Protein AF-A0A7C7D0K0-F1 (afdb_monomer)

pLDDT: mean 89.48, std 11.06, range [40.22, 98.12]

Secondary structure (DSSP, 8-state):
--HHHHHHHHHHHHHHHHHHHHH-HHHHHHTTT----HHHHHHHHHHHHHHHHHHHHHHHHHHHSGGGGGGHHHHHHHHHHHHHHHHHHHHHTTSS-SSGGGGT----

Foldseek 3Di:
DDPLVVLLVVLVVLVVLLVCCVVPVQVSQVVVVDGDDPVCNVVSVVVSLVSNLVSLCSNCVVQCPDPNVVVCVVSVVVSVCSVVVVVVVCCVVVVDPPDCVVVVPPPD

Mean predicted aligned error: 5.59 Å

Structure (mmCIF, N/CA/C/O backbone):
data_AF-A0A7C7D0K0-F1
#
_entry.id   AF-A0A7C7D0K0-F1
#
loop_
_atom_site.group_PDB
_atom_site.id
_atom_site.type_symbol
_atom_site.label_atom_id
_atom_site.label_alt_id
_atom_site.label_comp_id
_atom_site.label_asym_id
_atom_site.label_entity_id
_atom_site.label_seq_id
_atom_site.pdbx_PDB_ins_code
_atom_site.Cartn_x
_atom_site.Cartn_y
_atom_site.Cartn_z
_atom_site.occupancy
_atom_site.B_iso_or_equiv
_atom_site.auth_seq_id
_atom_site.auth_comp_id
_atom_site.auth_asym_id
_atom_site.auth_atom_id
_atom_site.pdbx_PDB_model_num
ATOM 1 N N . MET A 1 1 ? -23.015 14.545 9.232 1.00 69.19 1 MET A N 1
ATOM 2 C CA . MET A 1 1 ? -21.986 13.802 8.468 1.00 69.19 1 MET A CA 1
ATOM 3 C C . MET A 1 1 ? -21.265 12.863 9.430 1.00 69.19 1 MET A C 1
ATOM 5 O O . MET A 1 1 ? -20.951 13.301 10.528 1.00 69.19 1 MET A O 1
ATOM 9 N N . ASN A 1 2 ? -21.089 11.582 9.093 1.00 91.19 2 ASN A N 1
ATOM 10 C CA . ASN A 1 2 ? -20.523 10.575 10.006 1.00 91.19 2 ASN A CA 1
ATOM 11 C C . ASN A 1 2 ? -18.989 10.528 9.866 1.00 91.19 2 ASN A C 1
ATOM 13 O O . ASN A 1 2 ? -18.498 10.384 8.750 1.00 91.19 2 ASN A O 1
ATOM 17 N N . LEU A 1 3 ? -18.236 10.611 10.970 1.00 90.38 3 LEU A N 1
ATOM 18 C CA . LEU A 1 3 ? -16.767 10.566 10.950 1.00 90.38 3 LEU A CA 1
ATOM 19 C C . LEU A 1 3 ? -16.236 9.296 10.263 1.00 90.38 3 LEU A C 1
ATOM 21 O O . LEU A 1 3 ? -15.334 9.374 9.437 1.00 90.38 3 LEU A O 1
ATOM 25 N N . LYS A 1 4 ? -16.869 8.142 10.497 1.00 93.12 4 LYS A N 1
ATOM 26 C CA . LYS A 1 4 ? -16.535 6.870 9.836 1.00 93.12 4 LYS A CA 1
ATOM 27 C C . LYS A 1 4 ? -16.631 6.957 8.313 1.00 93.12 4 LYS A C 1
ATOM 29 O O . LYS A 1 4 ? -15.827 6.360 7.604 1.00 93.12 4 LYS A O 1
ATOM 34 N N . LEU A 1 5 ? -17.609 7.709 7.807 1.00 95.06 5 LEU A N 1
ATOM 35 C CA . LEU A 1 5 ? -17.773 7.931 6.374 1.00 95.06 5 LEU A CA 1
ATOM 36 C C . LEU A 1 5 ? -16.627 8.783 5.810 1.00 95.06 5 LEU A C 1
ATOM 38 O O . LEU A 1 5 ? -16.145 8.477 4.727 1.00 95.06 5 LEU A O 1
ATOM 42 N N . VAL A 1 6 ? -16.144 9.786 6.552 1.00 94.88 6 VAL A N 1
ATOM 43 C CA . VAL A 1 6 ? -15.002 10.624 6.138 1.00 94.88 6 VAL A CA 1
ATOM 44 C C . VAL A 1 6 ? -13.740 9.779 5.946 1.00 94.88 6 VAL A C 1
ATOM 46 O O . VAL A 1 6 ? -13.115 9.862 4.892 1.00 94.88 6 VAL A O 1
ATOM 49 N N . PHE A 1 7 ? -13.413 8.908 6.908 1.00 95.88 7 PHE A N 1
ATOM 50 C CA . PHE A 1 7 ? -12.274 7.985 6.796 1.00 95.88 7 PHE A CA 1
ATOM 51 C C . PHE A 1 7 ? -12.397 7.056 5.583 1.00 95.88 7 PHE A C 1
ATOM 53 O O . PHE A 1 7 ? -11.440 6.891 4.830 1.00 95.88 7 PHE A O 1
ATOM 60 N N . ARG A 1 8 ? -13.588 6.490 5.347 1.00 95.62 8 ARG A N 1
ATOM 61 C CA . ARG A 1 8 ? -13.835 5.596 4.204 1.00 95.62 8 ARG A CA 1
ATOM 62 C C . ARG A 1 8 ? -13.738 6.312 2.860 1.00 95.62 8 ARG A C 1
ATOM 64 O O . ARG A 1 8 ? -13.201 5.738 1.921 1.00 95.62 8 ARG A O 1
ATOM 71 N N . ILE A 1 9 ? -14.217 7.553 2.765 1.00 97.00 9 ILE A N 1
ATOM 72 C CA . ILE A 1 9 ? -14.071 8.370 1.553 1.00 97.00 9 ILE A CA 1
ATOM 73 C C . ILE A 1 9 ? -12.592 8.674 1.299 1.00 97.00 9 ILE A C 1
ATOM 75 O O . ILE A 1 9 ? -12.122 8.485 0.180 1.00 97.00 9 ILE A O 1
ATOM 79 N N . PHE A 1 10 ? -11.848 9.085 2.329 1.00 96.25 10 PHE A N 1
ATOM 80 C CA . PHE A 1 10 ? -10.417 9.364 2.201 1.00 96.25 10 PHE A CA 1
ATOM 81 C C . PHE A 1 10 ? -9.639 8.125 1.745 1.00 96.25 10 PHE A C 1
ATOM 83 O O . PHE A 1 10 ? -8.888 8.182 0.772 1.00 96.25 10 PHE A O 1
ATOM 90 N N . ALA A 1 11 ? -9.864 6.985 2.403 1.00 97.75 11 ALA A N 1
ATOM 91 C CA . ALA A 1 11 ? -9.268 5.717 2.005 1.00 97.75 11 ALA A CA 1
ATOM 92 C C . ALA A 1 11 ? -9.697 5.306 0.586 1.00 97.75 11 ALA A C 1
ATOM 94 O O . ALA A 1 11 ? -8.871 4.813 -0.173 1.00 97.75 11 ALA A O 1
ATOM 95 N N . GLY A 1 12 ? -10.949 5.564 0.195 1.00 98.00 12 GLY A N 1
ATOM 96 C CA . GLY A 1 12 ? -11.452 5.319 -1.158 1.00 98.00 12 GLY A CA 1
ATOM 97 C C . GLY A 1 12 ? -10.709 6.119 -2.228 1.00 98.00 12 GLY A C 1
ATOM 98 O O . GLY A 1 12 ? -10.281 5.543 -3.225 1.00 98.00 12 GLY A O 1
ATOM 99 N N . PHE A 1 13 ? -10.482 7.416 -2.005 1.00 97.56 13 PHE A N 1
ATOM 100 C CA . PHE A 1 13 ? -9.647 8.222 -2.903 1.00 97.56 13 PHE A CA 1
ATOM 101 C C . PHE A 1 13 ? -8.205 7.717 -2.936 1.00 97.56 13 PHE A C 1
ATOM 103 O O . PHE A 1 13 ? -7.634 7.566 -4.012 1.00 97.56 13 PHE A O 1
ATOM 110 N N . GLY A 1 14 ? -7.624 7.403 -1.776 1.00 96.94 14 GLY A N 1
ATOM 111 C CA . GLY A 1 14 ? -6.273 6.851 -1.717 1.00 96.94 14 GLY A CA 1
ATOM 112 C C . GLY A 1 14 ? -6.139 5.531 -2.485 1.00 96.94 14 GLY A C 1
ATOM 113 O O . GLY A 1 14 ? -5.163 5.355 -3.212 1.00 96.94 14 GLY A O 1
ATOM 114 N N . ALA A 1 15 ? -7.133 4.643 -2.371 1.00 97.62 15 ALA A N 1
ATOM 115 C CA . ALA A 1 15 ? -7.202 3.377 -3.096 1.00 97.62 15 ALA A CA 1
ATOM 116 C C . ALA A 1 15 ? -7.345 3.607 -4.601 1.00 97.62 15 ALA A C 1
ATOM 118 O O . ALA A 1 15 ? -6.676 2.945 -5.387 1.00 97.62 15 ALA A O 1
ATOM 119 N N . PHE A 1 16 ? -8.184 4.567 -4.997 1.00 96.62 16 PHE A N 1
ATOM 120 C CA . PHE A 1 16 ? -8.348 4.960 -6.391 1.00 96.62 16 PHE A CA 1
ATOM 121 C C . PHE A 1 16 ? -7.022 5.430 -6.996 1.00 96.62 16 PHE A C 1
ATOM 123 O O . PHE A 1 16 ? -6.620 4.917 -8.036 1.00 96.62 16 PHE A O 1
ATOM 130 N N . PHE A 1 17 ? -6.300 6.333 -6.328 1.00 93.81 17 PHE A N 1
ATOM 131 C CA . PHE A 1 17 ? -5.005 6.803 -6.826 1.00 93.81 17 PHE A CA 1
ATOM 132 C C . PHE A 1 17 ? -3.960 5.687 -6.880 1.00 93.81 17 PHE A C 1
ATOM 134 O O . PHE A 1 17 ? -3.269 5.565 -7.886 1.00 93.81 17 PHE A O 1
ATOM 141 N N . ALA A 1 18 ? -3.888 4.831 -5.857 1.00 95.62 18 ALA A N 1
ATOM 142 C CA . ALA A 1 18 ? -2.989 3.678 -5.873 1.00 95.62 18 ALA A CA 1
ATOM 143 C C . ALA A 1 18 ? -3.330 2.679 -6.992 1.00 95.62 18 ALA A C 1
ATOM 145 O O . ALA A 1 18 ? -2.445 2.078 -7.589 1.00 95.62 18 ALA A O 1
ATOM 146 N N . LEU A 1 19 ? -4.613 2.496 -7.306 1.00 95.94 19 LEU A N 1
ATOM 147 C CA . LEU A 1 19 ? -5.031 1.654 -8.422 1.00 95.94 19 LEU A CA 1
ATOM 148 C C . LEU A 1 19 ? -4.635 2.285 -9.763 1.00 95.94 19 LEU A C 1
ATOM 150 O O . LEU A 1 19 ? -4.141 1.591 -10.651 1.00 95.94 19 LEU A O 1
ATOM 154 N N . MET A 1 20 ? -4.805 3.600 -9.901 1.00 94.44 20 MET A N 1
ATOM 155 C CA . MET A 1 20 ? -4.423 4.323 -11.113 1.00 94.44 20 MET A CA 1
ATOM 156 C C . MET A 1 20 ? -2.911 4.310 -11.349 1.00 94.44 20 MET A C 1
ATOM 158 O O . MET A 1 20 ? -2.502 4.188 -12.501 1.00 94.44 20 MET A O 1
ATOM 162 N N . THR A 1 21 ? -2.074 4.350 -10.305 1.00 93.06 21 THR A N 1
ATOM 163 C CA . THR A 1 21 ? -0.616 4.202 -10.475 1.00 93.06 21 THR A CA 1
ATOM 164 C C . THR A 1 21 ? -0.208 2.800 -10.922 1.00 93.06 21 THR A C 1
ATOM 166 O O . THR A 1 21 ? 0.845 2.655 -11.530 1.00 93.06 21 THR A O 1
ATOM 169 N N . VAL A 1 22 ? -1.028 1.770 -10.686 1.00 93.31 22 VAL A N 1
ATOM 170 C CA . VAL A 1 22 ? -0.786 0.415 -11.215 1.00 93.31 22 VAL A CA 1
ATOM 171 C C . VAL A 1 22 ? -1.284 0.274 -12.653 1.00 93.31 22 VAL A C 1
ATOM 173 O O . VAL A 1 22 ? -0.591 -0.303 -13.487 1.00 93.31 22 VAL A O 1
ATOM 176 N N . ILE A 1 23 ? -2.483 0.780 -12.951 1.00 94.56 23 ILE A N 1
ATOM 177 C CA . ILE A 1 23 ? -3.129 0.608 -14.264 1.00 94.56 23 ILE A CA 1
ATOM 178 C C . ILE A 1 23 ? -2.524 1.537 -15.321 1.00 94.56 23 ILE A C 1
ATOM 180 O O . ILE A 1 23 ? -2.366 1.140 -16.473 1.00 94.56 23 ILE A O 1
ATOM 184 N N . ALA A 1 24 ? -2.216 2.776 -14.942 1.00 93.88 24 ALA A N 1
ATOM 185 C CA . ALA A 1 24 ? -1.762 3.828 -15.844 1.00 93.88 24 ALA A CA 1
ATOM 186 C C . ALA A 1 24 ? -0.612 4.646 -15.217 1.00 93.88 24 ALA A C 1
ATOM 188 O O . ALA A 1 24 ? -0.753 5.859 -15.036 1.00 93.88 24 ALA A O 1
ATOM 189 N N . PRO A 1 25 ? 0.526 4.009 -14.874 1.00 92.19 25 PRO A N 1
ATOM 190 C CA . PRO A 1 25 ? 1.645 4.670 -14.203 1.00 92.19 25 PRO A CA 1
ATOM 191 C C . PRO A 1 25 ? 2.181 5.870 -14.991 1.00 92.19 25 PRO A C 1
ATOM 193 O O . PRO A 1 25 ? 2.371 6.929 -14.399 1.00 92.19 25 PRO A O 1
ATOM 196 N N . ASP A 1 26 ? 2.354 5.732 -16.310 1.00 91.62 26 ASP A N 1
ATOM 197 C CA . ASP A 1 26 ? 2.888 6.793 -17.175 1.00 91.62 26 ASP A CA 1
ATOM 198 C C . ASP A 1 26 ? 1.993 8.037 -17.154 1.00 91.62 26 ASP A C 1
ATOM 200 O O . ASP A 1 26 ? 2.456 9.128 -16.839 1.00 91.62 26 ASP A O 1
ATOM 204 N N . ALA A 1 27 ? 0.687 7.860 -17.376 1.00 91.81 27 ALA A N 1
ATOM 205 C CA . ALA A 1 27 ? -0.275 8.962 -17.363 1.00 91.81 27 ALA A CA 1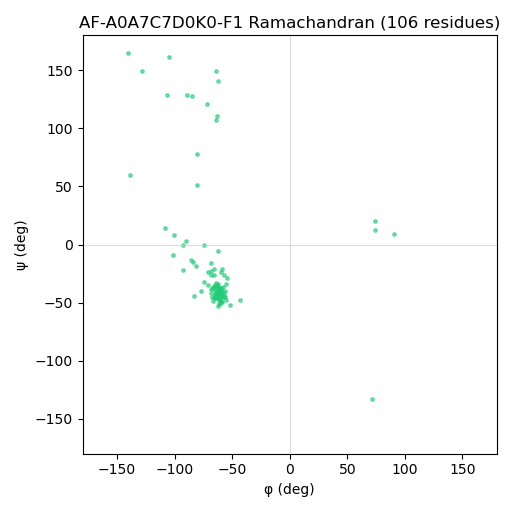
ATOM 206 C C . ALA A 1 27 ? -0.367 9.649 -15.988 1.00 91.81 27 ALA A C 1
ATOM 208 O O . ALA A 1 27 ? -0.578 10.860 -15.906 1.00 91.81 27 ALA A O 1
ATOM 209 N N . MET A 1 28 ? -0.207 8.888 -14.899 1.00 91.56 28 MET A N 1
ATOM 210 C CA . MET A 1 28 ? -0.190 9.448 -13.548 1.00 91.56 28 MET A CA 1
ATOM 211 C C . MET A 1 28 ? 1.033 10.327 -13.318 1.00 91.56 28 MET A C 1
ATOM 213 O O . MET A 1 28 ? 0.874 11.451 -12.848 1.00 91.56 28 MET A O 1
ATOM 217 N N . VAL A 1 29 ? 2.235 9.864 -13.660 1.00 90.50 29 VAL A N 1
ATOM 218 C CA . VAL A 1 29 ? 3.446 10.665 -13.425 1.00 90.50 29 VAL A CA 1
ATOM 219 C C . VAL A 1 29 ? 3.590 1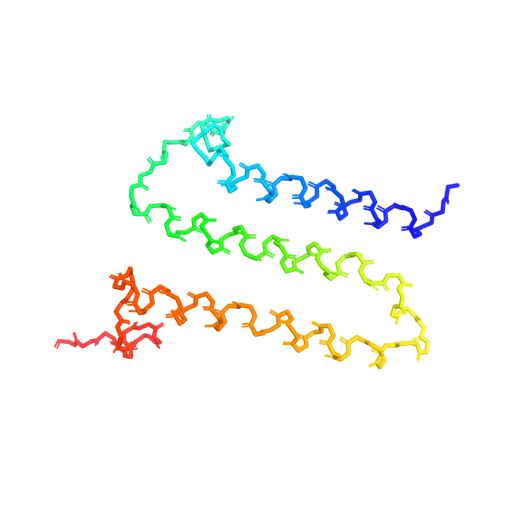1.820 -14.420 1.00 90.50 29 VAL A C 1
ATOM 221 O O . VAL A 1 29 ? 4.013 12.909 -14.028 1.00 90.50 29 VAL A O 1
ATOM 224 N N . GLU A 1 30 ? 3.129 11.646 -15.662 1.00 90.69 30 GLU A N 1
ATOM 225 C CA . GLU A 1 30 ? 3.122 12.696 -16.686 1.00 90.69 30 GLU A CA 1
ATOM 226 C C . GLU A 1 30 ? 2.209 13.863 -16.290 1.00 90.69 30 GLU A C 1
ATOM 228 O O . GLU A 1 30 ? 2.546 15.022 -16.533 1.00 90.69 30 GLU A O 1
ATOM 233 N N . SER A 1 31 ? 1.106 13.591 -15.578 1.00 87.69 31 SER A N 1
ATOM 234 C CA . SER A 1 31 ? 0.231 14.641 -15.033 1.00 87.69 31 SER A CA 1
ATOM 235 C C . SER A 1 31 ? 0.948 15.601 -14.069 1.00 87.69 31 SER A C 1
ATOM 237 O O . SER A 1 31 ? 0.510 16.738 -13.887 1.00 87.69 31 SER A O 1
ATOM 239 N N . TYR A 1 32 ? 2.076 15.168 -13.497 1.00 87.12 32 TYR A N 1
ATOM 240 C CA . TYR A 1 32 ? 2.949 15.960 -12.631 1.00 87.12 32 TYR A CA 1
ATOM 241 C C . TYR A 1 32 ? 4.194 16.498 -13.359 1.00 87.12 32 TYR A C 1
ATOM 243 O O . TYR A 1 32 ? 5.087 17.048 -12.715 1.00 87.12 32 TYR A O 1
ATOM 251 N N . GLY A 1 33 ? 4.274 16.348 -14.685 1.00 88.81 33 GLY A N 1
ATOM 252 C CA . GLY A 1 33 ? 5.42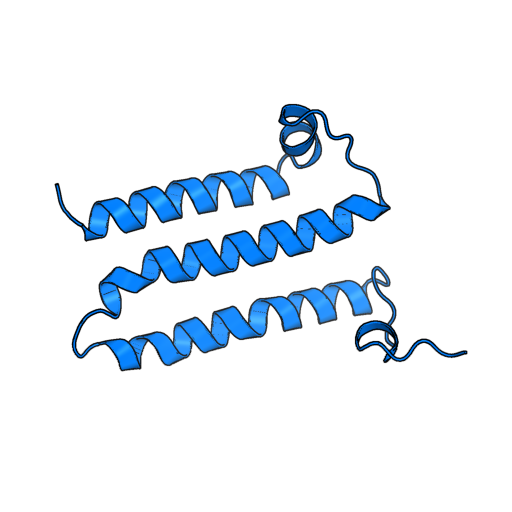6 16.756 -15.493 1.00 88.81 33 GLY A CA 1
ATOM 253 C C . GLY A 1 33 ? 6.644 15.840 -15.341 1.00 88.81 33 GLY A C 1
ATOM 254 O O . GLY A 1 33 ? 7.763 16.268 -15.620 1.00 88.81 33 GLY A O 1
ATOM 255 N N . VAL A 1 34 ? 6.445 14.602 -14.873 1.00 88.31 34 VAL A N 1
ATOM 256 C CA . VAL A 1 34 ? 7.511 13.614 -14.669 1.00 88.31 34 VAL A CA 1
ATOM 257 C C . VAL A 1 34 ? 7.424 12.538 -15.745 1.00 88.31 34 VAL A C 1
ATOM 259 O O . VAL A 1 34 ? 6.380 11.923 -15.934 1.00 88.31 34 VAL A O 1
ATOM 262 N N . THR A 1 35 ? 8.538 12.263 -16.420 1.00 89.94 35 THR A N 1
ATOM 263 C CA . THR A 1 35 ? 8.648 11.115 -17.327 1.00 89.94 35 THR A CA 1
ATOM 264 C C . THR A 1 35 ? 9.016 9.869 -16.534 1.00 89.94 35 THR A C 1
ATOM 266 O O . THR A 1 35 ? 10.013 9.873 -15.808 1.00 89.94 35 THR A O 1
ATOM 269 N N . LEU A 1 36 ? 8.249 8.789 -16.694 1.00 89.75 36 LEU A N 1
ATOM 270 C CA . LEU A 1 36 ? 8.590 7.511 -16.081 1.00 89.75 36 LEU A CA 1
ATOM 271 C C . LEU A 1 36 ? 9.791 6.883 -16.796 1.00 89.75 36 LEU A C 1
ATOM 273 O O . LEU A 1 36 ? 9.752 6.595 -17.990 1.00 89.75 36 LEU A O 1
ATOM 277 N N . THR A 1 37 ? 10.859 6.648 -16.049 1.00 89.69 37 THR A N 1
ATOM 278 C CA . THR A 1 37 ? 12.058 5.934 -16.505 1.00 89.69 37 THR A CA 1
ATOM 279 C C . THR A 1 37 ? 12.080 4.525 -15.928 1.00 89.69 37 THR A C 1
ATOM 281 O O . THR A 1 37 ? 11.417 4.251 -14.928 1.00 89.69 37 THR A O 1
ATOM 284 N N . ASP A 1 38 ? 12.868 3.624 -16.513 1.00 83.12 38 ASP A N 1
ATOM 285 C CA . ASP A 1 38 ? 12.991 2.259 -15.987 1.00 83.12 38 ASP A CA 1
ATOM 286 C C . ASP A 1 38 ? 13.515 2.235 -14.541 1.00 83.12 38 ASP A C 1
ATOM 288 O O . ASP A 1 38 ? 12.978 1.502 -13.710 1.00 83.12 38 ASP A O 1
ATOM 292 N N . ASP A 1 39 ? 14.443 3.132 -14.201 1.00 78.06 39 ASP A N 1
ATOM 293 C CA . ASP A 1 39 ? 14.966 3.272 -12.837 1.00 78.06 39 ASP A CA 1
ATOM 294 C C . ASP A 1 39 ? 13.904 3.783 -11.848 1.00 78.06 39 ASP A C 1
ATOM 296 O O . ASP A 1 39 ? 13.846 3.347 -10.697 1.00 78.06 39 ASP A O 1
ATOM 300 N N . SER A 1 40 ? 13.020 4.692 -12.280 1.00 86.56 40 SER A N 1
ATOM 301 C CA . SER A 1 40 ? 11.976 5.271 -11.417 1.00 86.56 40 SER A CA 1
ATOM 302 C C . SER A 1 40 ? 10.737 4.386 -11.265 1.00 86.56 40 SER A C 1
ATOM 304 O O . SER A 1 40 ? 10.007 4.536 -10.281 1.00 86.56 40 SER A O 1
ATOM 306 N N . LYS A 1 41 ? 10.523 3.404 -12.156 1.00 89.44 41 LYS A N 1
ATOM 307 C CA . LYS A 1 41 ? 9.434 2.414 -12.032 1.00 89.44 41 LYS A CA 1
ATOM 308 C C . LYS A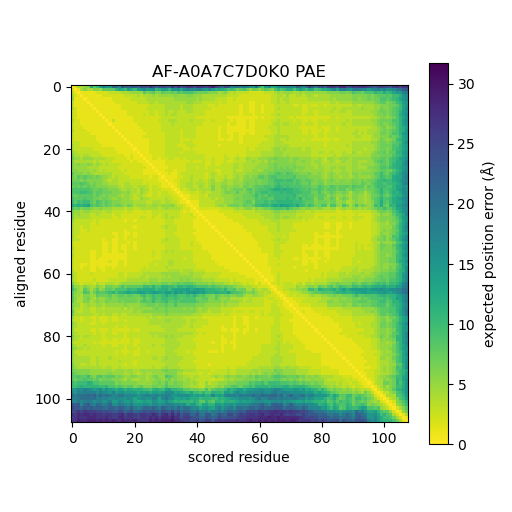 1 41 ? 9.507 1.642 -10.722 1.00 89.44 41 LYS A C 1
ATOM 310 O O . LYS A 1 41 ? 8.475 1.435 -10.084 1.00 89.44 41 LYS A O 1
ATOM 315 N N . LEU A 1 42 ? 10.707 1.247 -10.297 1.00 90.00 42 LEU A N 1
ATOM 316 C CA . LEU A 1 42 ? 10.892 0.532 -9.035 1.00 90.00 42 LEU A CA 1
ATOM 317 C C . LEU A 1 42 ? 10.472 1.398 -7.838 1.00 90.00 42 LEU A C 1
ATOM 319 O O . LEU A 1 42 ? 9.721 0.950 -6.971 1.00 90.00 42 LEU A O 1
ATOM 323 N N . PHE A 1 43 ? 10.882 2.667 -7.825 1.00 89.75 43 PHE A N 1
ATOM 324 C CA . PHE A 1 43 ? 10.478 3.616 -6.786 1.00 89.75 43 PHE A CA 1
ATOM 325 C C . PHE A 1 43 ? 8.968 3.867 -6.783 1.00 89.75 43 PHE A C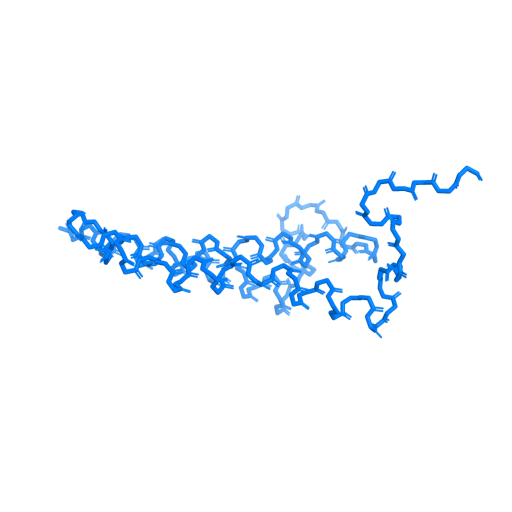 1
ATOM 327 O O . PHE A 1 43 ? 8.361 3.910 -5.713 1.00 89.75 43 PHE A O 1
ATOM 334 N N . LEU A 1 44 ? 8.343 3.970 -7.959 1.00 93.06 44 LEU A N 1
ATOM 335 C CA . LEU A 1 44 ? 6.894 4.133 -8.076 1.00 93.06 44 LEU A CA 1
ATOM 336 C C . LEU A 1 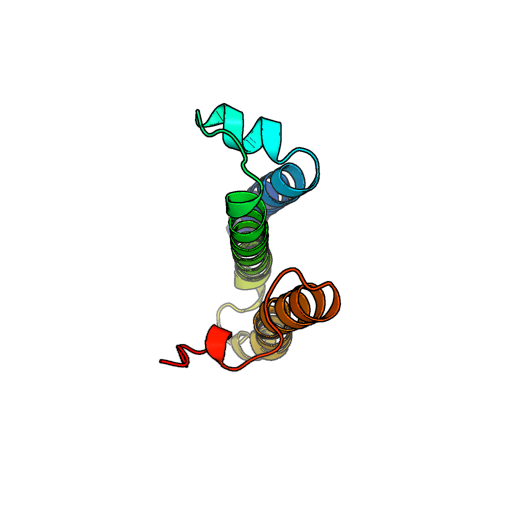44 ? 6.131 2.925 -7.508 1.00 93.06 44 LEU A C 1
ATOM 338 O O . LEU A 1 44 ? 5.090 3.103 -6.872 1.00 93.06 44 LEU A O 1
ATOM 342 N N . GLN A 1 45 ? 6.654 1.707 -7.677 1.00 93.00 45 GLN A N 1
ATOM 343 C CA . GLN A 1 45 ? 6.069 0.498 -7.084 1.00 93.00 45 GLN A CA 1
ATOM 344 C C . GLN A 1 45 ? 6.139 0.528 -5.551 1.00 93.00 45 GLN A C 1
ATOM 346 O O . GLN A 1 45 ? 5.127 0.275 -4.894 1.00 93.00 45 GLN A O 1
ATOM 351 N N . PHE A 1 46 ? 7.280 0.918 -4.972 1.00 93.50 46 PHE A N 1
ATOM 352 C CA . PHE A 1 46 ? 7.404 1.092 -3.519 1.00 93.50 46 PHE A CA 1
ATOM 353 C C . PHE A 1 46 ? 6.503 2.210 -2.980 1.00 93.50 46 PHE A C 1
ATOM 355 O O . PHE A 1 46 ? 5.842 2.029 -1.956 1.00 93.50 46 PHE A O 1
ATOM 362 N N . ALA A 1 47 ? 6.421 3.344 -3.679 1.00 94.31 47 ALA A N 1
ATOM 363 C CA . ALA A 1 47 ? 5.541 4.451 -3.306 1.00 94.31 47 ALA A CA 1
ATOM 364 C C . ALA A 1 47 ? 4.061 4.038 -3.353 1.00 94.31 47 ALA A C 1
ATOM 366 O O . ALA A 1 47 ? 3.297 4.334 -2.433 1.00 94.31 47 ALA A O 1
ATOM 367 N N . THR A 1 48 ? 3.671 3.288 -4.386 1.00 96.00 48 THR A N 1
ATOM 368 C CA . THR A 1 48 ? 2.318 2.732 -4.512 1.00 96.00 48 THR A CA 1
ATOM 369 C C . THR A 1 48 ? 2.017 1.764 -3.369 1.00 96.00 48 THR A C 1
ATOM 371 O O . THR A 1 48 ? 0.934 1.826 -2.787 1.00 96.00 48 THR A O 1
ATOM 374 N N . LEU A 1 49 ? 2.975 0.916 -2.977 1.00 97.00 49 LEU A N 1
ATOM 375 C CA . LEU A 1 49 ? 2.797 0.024 -1.832 1.00 97.00 49 LEU A CA 1
ATOM 376 C C . LEU A 1 49 ? 2.611 0.799 -0.523 1.00 97.00 49 LEU A C 1
ATOM 378 O O . LEU A 1 49 ? 1.691 0.497 0.237 1.00 97.00 49 LEU A O 1
ATOM 382 N N . ALA A 1 50 ? 3.433 1.819 -0.274 1.00 96.56 50 ALA A N 1
ATOM 383 C CA . ALA A 1 50 ? 3.304 2.664 0.912 1.00 96.56 50 ALA A CA 1
ATOM 384 C C . ALA A 1 50 ? 1.930 3.360 0.969 1.00 96.56 50 ALA A C 1
ATOM 386 O O . ALA A 1 50 ? 1.289 3.397 2.023 1.00 96.56 50 ALA A O 1
ATOM 387 N N . GLN A 1 51 ? 1.437 3.839 -0.176 1.00 96.75 51 GLN A N 1
ATOM 388 C CA . GLN A 1 51 ? 0.094 4.400 -0.295 1.00 96.75 51 GLN A CA 1
ATOM 389 C C . GLN A 1 51 ? -0.989 3.358 0.028 1.00 96.75 51 GLN A C 1
ATOM 391 O O . GLN A 1 51 ? -1.914 3.653 0.784 1.00 96.75 51 GLN A O 1
ATOM 396 N N . LEU A 1 52 ? -0.874 2.128 -0.483 1.00 97.56 52 LEU A N 1
ATOM 397 C CA . LEU A 1 52 ? -1.819 1.044 -0.181 1.00 97.56 52 LEU A CA 1
ATOM 398 C C . LEU A 1 52 ? -1.823 0.673 1.307 1.00 97.56 52 LEU A C 1
ATOM 400 O O . LEU A 1 52 ? -2.891 0.485 1.892 1.00 97.56 52 LEU A O 1
ATOM 404 N N . MET A 1 53 ? -0.652 0.624 1.944 1.00 98.00 53 MET A N 1
ATOM 405 C CA . MET A 1 53 ? -0.543 0.409 3.391 1.00 98.00 53 MET A CA 1
ATOM 406 C C . MET A 1 53 ? -1.300 1.498 4.164 1.00 98.00 53 MET A C 1
ATOM 408 O O . MET A 1 53 ? -2.077 1.191 5.071 1.00 98.00 53 MET A O 1
ATOM 412 N N . MET A 1 54 ? -1.133 2.763 3.768 1.00 97.19 54 MET A N 1
ATOM 413 C CA . MET A 1 54 ? -1.846 3.890 4.370 1.00 97.19 54 MET A CA 1
ATOM 414 C C . MET A 1 54 ? -3.362 3.791 4.159 1.00 97.19 54 MET A C 1
ATOM 416 O O . MET A 1 54 ? -4.128 3.998 5.097 1.00 97.19 54 MET A O 1
ATOM 420 N N . VAL A 1 55 ? -3.807 3.420 2.957 1.00 98.12 55 VAL A N 1
ATOM 421 C CA . VAL A 1 55 ? -5.226 3.195 2.639 1.00 98.12 55 VAL A CA 1
ATOM 422 C C . VAL A 1 55 ? -5.848 2.167 3.582 1.00 98.12 55 VAL A C 1
ATOM 424 O O . VAL A 1 55 ? -6.910 2.428 4.149 1.00 98.12 55 VAL A O 1
ATOM 427 N N . VAL A 1 56 ? -5.177 1.029 3.790 1.00 97.44 56 VAL A N 1
ATOM 428 C CA . VAL A 1 56 ? -5.650 -0.028 4.697 1.00 97.44 56 VAL A CA 1
ATOM 429 C C . VAL A 1 56 ? -5.750 0.488 6.132 1.00 97.44 56 VAL A C 1
ATOM 431 O O . VAL A 1 56 ? -6.762 0.259 6.797 1.00 97.44 56 VAL A O 1
ATOM 434 N N . ILE A 1 57 ? -4.737 1.219 6.605 1.00 96.50 57 ILE A N 1
ATOM 435 C CA . ILE A 1 57 ? -4.726 1.794 7.955 1.00 96.50 57 ILE A CA 1
ATOM 436 C C . ILE A 1 57 ? -5.876 2.793 8.123 1.00 96.50 57 ILE A C 1
ATOM 438 O O . ILE A 1 57 ? -6.680 2.652 9.041 1.00 96.50 57 ILE A O 1
ATOM 442 N N . ILE A 1 58 ? -6.003 3.770 7.223 1.00 96.50 58 ILE A N 1
ATOM 443 C CA . ILE A 1 58 ? -7.035 4.815 7.302 1.00 96.50 58 ILE A CA 1
ATOM 444 C C . ILE A 1 58 ? -8.437 4.209 7.246 1.00 96.50 58 ILE A C 1
ATOM 446 O O . ILE A 1 58 ? -9.323 4.644 7.984 1.00 96.50 58 ILE A O 1
ATOM 450 N N . TRP A 1 59 ? -8.637 3.185 6.416 1.00 96.75 59 TRP A N 1
ATOM 451 C CA . TRP A 1 59 ? -9.906 2.469 6.349 1.00 96.75 59 TRP A CA 1
ATOM 452 C C . TRP A 1 59 ? -10.292 1.844 7.695 1.00 96.75 59 TRP A C 1
ATOM 454 O O . TRP A 1 59 ? -11.466 1.857 8.072 1.00 96.75 59 TRP A O 1
ATOM 464 N N . GLN A 1 60 ? -9.307 1.310 8.419 1.00 95.56 60 GLN A N 1
ATOM 465 C CA . GLN A 1 60 ? -9.520 0.518 9.626 1.00 95.56 60 GLN A CA 1
ATOM 466 C C . GLN A 1 60 ? -9.477 1.326 10.930 1.00 95.56 60 GLN A C 1
ATOM 468 O O . GLN A 1 60 ? -10.090 0.894 11.906 1.00 95.56 60 GLN A O 1
ATOM 473 N N . ILE A 1 61 ? -8.841 2.507 10.953 1.00 94.31 61 ILE A N 1
ATOM 474 C CA . ILE A 1 61 ? -8.776 3.394 12.134 1.00 94.31 61 ILE A CA 1
ATOM 475 C C . ILE A 1 61 ? -10.127 3.526 12.859 1.00 94.31 61 ILE A C 1
ATOM 477 O O . ILE A 1 61 ? -10.143 3.344 14.078 1.00 94.31 61 ILE A O 1
ATOM 481 N N . PRO A 1 62 ? -11.269 3.775 12.180 1.00 93.44 62 PRO A N 1
ATOM 482 C CA . PRO A 1 62 ? -12.561 3.919 12.853 1.00 93.44 62 PRO A CA 1
ATOM 483 C C . PRO A 1 62 ? -13.012 2.691 13.654 1.00 93.44 62 PRO A C 1
ATOM 485 O O . PRO A 1 62 ? -13.824 2.838 14.564 1.00 93.44 62 PRO A O 1
ATOM 488 N N . GLU A 1 63 ? -12.524 1.494 13.321 1.00 92.94 63 GLU A N 1
ATOM 489 C CA . GLU A 1 63 ? -12.853 0.244 14.021 1.00 92.94 63 GLU A CA 1
ATOM 490 C C . GLU A 1 63 ? -11.944 -0.005 15.241 1.00 92.94 63 GLU A C 1
ATOM 492 O O . GLU A 1 63 ? -12.239 -0.873 16.064 1.00 92.94 63 GLU A O 1
ATOM 497 N N . TRP A 1 64 ? -10.839 0.738 15.366 1.00 93.44 64 TRP A N 1
ATOM 498 C CA . TRP A 1 64 ? -9.826 0.568 16.417 1.00 93.44 64 TRP A CA 1
ATOM 499 C C . TRP A 1 64 ? -9.939 1.584 17.553 1.00 93.44 64 TRP A C 1
ATOM 501 O O . TRP A 1 64 ? -9.249 1.450 18.561 1.00 93.44 64 TRP A O 1
ATOM 511 N N . LEU A 1 65 ? -10.783 2.606 17.402 1.00 87.25 65 LEU A N 1
ATOM 512 C CA . LEU A 1 65 ? -10.922 3.673 18.392 1.00 87.25 65 LEU A CA 1
ATOM 513 C C . LEU A 1 65 ? -11.464 3.149 19.737 1.00 87.25 65 LEU A C 1
ATOM 515 O O . LEU A 1 65 ? -12.259 2.204 19.796 1.00 87.25 65 LEU A O 1
ATOM 519 N N . GLY A 1 66 ? -11.049 3.806 20.824 1.00 83.75 66 GLY A N 1
ATOM 520 C CA . GLY A 1 66 ? -11.434 3.462 22.194 1.00 83.75 66 GLY A CA 1
ATOM 521 C C . GLY A 1 66 ? -10.788 2.161 22.670 1.00 83.75 66 GLY A C 1
ATOM 522 O O . GLY A 1 66 ? -9.598 1.932 22.473 1.00 83.75 66 GLY A O 1
ATOM 523 N N . GLU A 1 67 ? -11.582 1.283 23.274 1.00 88.25 67 GLU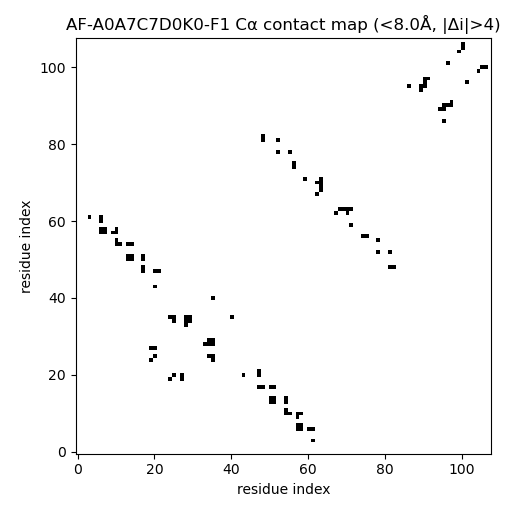 A N 1
ATOM 524 C CA . GLU A 1 67 ? -11.117 0.004 23.837 1.00 88.25 67 GLU A CA 1
ATOM 525 C C . GLU A 1 67 ? -10.812 -1.065 22.766 1.00 88.25 67 GLU A C 1
ATOM 527 O O . GLU A 1 67 ? -10.387 -2.176 23.076 1.00 88.25 67 GLU A O 1
ATOM 532 N N . ASN A 1 68 ? -11.002 -0.745 21.481 1.00 90.56 68 ASN A N 1
ATOM 533 C CA . ASN A 1 68 ? -10.866 -1.691 20.373 1.00 90.56 68 ASN A CA 1
ATOM 534 C C . ASN A 1 68 ? -9.454 -1.772 19.773 1.00 90.56 68 ASN A C 1
ATOM 536 O O . ASN A 1 68 ? -9.262 -2.522 18.815 1.00 90.56 68 ASN A O 1
ATOM 540 N N . LEU A 1 69 ? -8.466 -1.050 20.312 1.00 89.31 69 LEU A N 1
ATOM 541 C CA . LEU A 1 69 ? -7.121 -0.959 19.730 1.00 89.31 69 LEU A CA 1
ATOM 542 C C . LEU A 1 69 ? -6.459 -2.330 19.520 1.00 89.31 69 LEU A C 1
ATOM 544 O O . LEU A 1 69 ? -5.770 -2.536 18.524 1.00 89.31 69 LEU A O 1
ATOM 548 N N . ALA A 1 70 ? -6.721 -3.301 20.401 1.00 90.25 70 ALA A N 1
ATOM 549 C CA . ALA A 1 70 ? -6.202 -4.664 20.268 1.00 90.25 70 ALA A CA 1
ATOM 550 C C . ALA A 1 70 ? -6.589 -5.337 18.931 1.00 90.25 70 ALA A C 1
ATOM 552 O O . ALA A 1 70 ? -5.845 -6.173 18.420 1.00 90.25 70 ALA A O 1
ATOM 553 N N . LYS A 1 71 ? -7.707 -4.932 18.308 1.00 90.62 71 LYS A N 1
ATOM 554 C CA . LYS A 1 71 ? -8.146 -5.431 16.992 1.00 90.62 71 LYS A CA 1
ATOM 555 C C . LYS A 1 71 ? -7.238 -4.975 15.842 1.00 90.62 71 LYS A C 1
ATOM 557 O O . LYS A 1 71 ? -7.286 -5.566 14.764 1.00 90.62 71 LYS A O 1
ATOM 562 N N . ALA A 1 72 ? -6.397 -3.960 16.055 1.00 94.38 72 ALA A N 1
ATOM 563 C CA . ALA A 1 72 ? -5.445 -3.493 15.051 1.00 94.38 72 ALA A CA 1
ATOM 564 C C . ALA A 1 72 ? -4.331 -4.514 14.778 1.00 94.38 72 ALA A C 1
ATOM 566 O O . ALA A 1 72 ? -3.803 -4.538 13.669 1.00 94.38 72 ALA A O 1
ATOM 567 N N . GLY A 1 73 ? -4.003 -5.384 15.745 1.00 93.06 73 GLY A N 1
ATOM 568 C CA . GLY A 1 73 ? -2.827 -6.260 15.698 1.00 93.06 73 GLY A CA 1
ATOM 569 C C . GLY A 1 73 ? -2.706 -7.077 14.410 1.00 93.06 73 GLY A C 1
ATOM 570 O O . GLY A 1 73 ? -1.692 -6.995 13.722 1.00 93.06 73 GLY A O 1
ATOM 571 N N . THR A 1 74 ? -3.761 -7.800 14.024 1.00 93.19 74 THR A N 1
ATOM 572 C CA . THR A 1 74 ? -3.748 -8.608 12.792 1.00 93.19 74 THR A CA 1
ATOM 573 C C . THR A 1 74 ? -3.612 -7.748 11.538 1.00 93.19 74 THR A C 1
ATOM 575 O O . THR A 1 74 ? -2.869 -8.113 10.632 1.00 93.19 74 THR A O 1
ATOM 578 N N . THR A 1 75 ? -4.278 -6.588 11.483 1.00 95.88 75 THR A N 1
ATOM 579 C CA . THR A 1 75 ? -4.158 -5.693 10.318 1.00 95.88 75 THR A CA 1
ATOM 580 C C . THR A 1 75 ? -2.738 -5.141 10.220 1.00 95.88 75 THR A C 1
ATOM 582 O O . THR A 1 75 ? -2.143 -5.181 9.148 1.00 95.88 75 THR A O 1
ATOM 585 N N . MET A 1 76 ? -2.171 -4.677 11.335 1.00 95.56 76 MET A N 1
ATOM 586 C CA . MET A 1 76 ? -0.814 -4.129 11.376 1.00 95.56 76 MET A CA 1
ATOM 587 C C . MET A 1 76 ? 0.236 -5.183 11.026 1.00 95.56 76 MET A C 1
ATOM 589 O O . MET A 1 76 ? 1.177 -4.872 10.304 1.00 95.56 76 MET A O 1
ATOM 593 N N . MET A 1 77 ? 0.049 -6.432 11.461 1.00 96.19 77 MET A N 1
ATOM 594 C CA . MET A 1 77 ? 0.897 -7.554 11.053 1.00 96.19 77 MET A CA 1
ATOM 595 C C . MET A 1 77 ? 0.856 -7.759 9.534 1.00 96.19 77 MET A C 1
ATOM 597 O O . MET A 1 77 ? 1.904 -7.837 8.903 1.00 96.19 77 MET A O 1
ATOM 601 N N . VAL A 1 78 ? -0.337 -7.800 8.931 1.00 96.31 78 VAL A N 1
ATOM 602 C CA . VAL A 1 78 ? -0.480 -7.948 7.473 1.00 96.31 78 VAL A CA 1
ATOM 603 C C . VAL A 1 78 ? 0.175 -6.778 6.739 1.00 96.31 78 VAL A C 1
ATOM 605 O O . VAL A 1 78 ? 0.951 -7.000 5.815 1.00 96.31 78 VAL A O 1
ATOM 608 N N . VAL A 1 79 ? -0.084 -5.544 7.177 1.00 97.25 79 VAL A N 1
ATOM 609 C CA . VAL A 1 79 ? 0.500 -4.327 6.597 1.00 97.25 79 VAL A CA 1
ATOM 610 C C . VAL A 1 79 ? 2.030 -4.351 6.680 1.00 97.25 79 VAL A C 1
ATOM 612 O O . VAL A 1 79 ? 2.692 -4.077 5.684 1.00 97.25 79 VAL A O 1
ATOM 615 N N . ALA A 1 80 ? 2.603 -4.746 7.820 1.00 95.44 80 ALA A N 1
ATOM 616 C CA . ALA A 1 80 ? 4.051 -4.843 8.006 1.00 95.44 80 ALA A CA 1
ATOM 617 C C . ALA A 1 80 ? 4.712 -5.922 7.130 1.00 95.44 80 ALA A C 1
ATOM 619 O O . ALA A 1 80 ? 5.890 -5.805 6.798 1.00 95.44 80 ALA A O 1
ATOM 620 N N . LEU A 1 81 ? 3.968 -6.958 6.733 1.00 97.00 81 LEU A N 1
ATOM 621 C CA . LEU A 1 81 ? 4.466 -8.020 5.856 1.00 97.00 81 LEU A CA 1
ATOM 622 C C . LEU A 1 81 ? 4.381 -7.671 4.363 1.00 97.00 81 LEU A C 1
ATOM 624 O O . LEU A 1 81 ? 5.045 -8.324 3.558 1.00 97.00 81 LEU A O 1
ATOM 628 N N . MET A 1 82 ? 3.625 -6.642 3.966 1.00 96.75 82 MET A N 1
ATOM 629 C CA . MET A 1 82 ? 3.510 -6.269 2.550 1.00 96.75 82 MET A CA 1
ATOM 630 C C . MET A 1 82 ? 4.856 -5.867 1.912 1.00 96.75 82 MET A C 1
ATOM 632 O O . MET A 1 82 ? 5.156 -6.372 0.827 1.00 96.75 82 MET A O 1
ATOM 636 N N . PRO A 1 83 ? 5.712 -5.036 2.548 1.00 93.88 83 PRO A N 1
ATOM 637 C CA . PRO A 1 83 ? 7.031 -4.719 1.998 1.00 93.88 83 PRO A CA 1
ATOM 638 C C . PRO A 1 83 ? 7.932 -5.946 1.892 1.00 93.88 83 PRO A C 1
ATOM 640 O O . PRO A 1 83 ? 8.696 -6.059 0.936 1.00 93.88 83 PRO A O 1
ATOM 643 N N . VAL A 1 84 ? 7.827 -6.884 2.840 1.00 93.69 84 VAL A N 1
ATOM 644 C CA . VAL A 1 84 ? 8.589 -8.141 2.814 1.00 93.69 84 VAL A CA 1
ATOM 645 C C . VAL A 1 84 ? 8.202 -8.962 1.585 1.00 93.69 84 VAL A C 1
ATOM 647 O O . VAL A 1 84 ? 9.075 -9.396 0.838 1.00 93.69 84 VAL A O 1
ATOM 650 N N . ALA A 1 85 ? 6.901 -9.110 1.324 1.00 95.31 85 ALA A N 1
ATOM 651 C CA . ALA A 1 85 ? 6.406 -9.816 0.146 1.00 95.31 85 ALA A CA 1
ATOM 652 C C . ALA A 1 85 ? 6.869 -9.162 -1.168 1.00 95.31 85 ALA A C 1
ATOM 654 O O . ALA A 1 85 ? 7.312 -9.861 -2.079 1.00 95.31 85 ALA A O 1
ATOM 655 N N . MET A 1 86 ? 6.823 -7.827 -1.253 1.00 93.81 86 MET A N 1
ATOM 656 C CA . MET A 1 86 ? 7.306 -7.094 -2.429 1.00 93.81 86 MET A CA 1
ATOM 657 C C . MET A 1 86 ? 8.813 -7.280 -2.644 1.00 93.81 86 MET A C 1
ATOM 659 O O . MET A 1 86 ? 9.233 -7.546 -3.767 1.00 93.81 86 MET A O 1
ATOM 663 N N . ASN A 1 87 ? 9.620 -7.215 -1.581 1.00 92.19 87 ASN A N 1
ATOM 664 C CA . ASN A 1 87 ? 11.061 -7.446 -1.688 1.00 92.19 87 ASN A CA 1
ATOM 665 C C . ASN A 1 87 ? 11.367 -8.869 -2.169 1.00 92.19 87 ASN A C 1
ATOM 667 O O . ASN A 1 87 ? 12.150 -9.029 -3.097 1.00 92.19 87 ASN A O 1
ATOM 671 N N . ILE A 1 88 ? 10.696 -9.893 -1.625 1.00 92.12 88 ILE A N 1
ATOM 672 C CA . ILE A 1 88 ? 10.846 -11.279 -2.105 1.00 92.12 88 ILE A CA 1
ATOM 673 C C . ILE A 1 88 ? 10.540 -11.367 -3.607 1.00 92.12 88 ILE A C 1
ATOM 675 O O . ILE A 1 88 ? 11.296 -11.984 -4.361 1.00 92.12 88 ILE A O 1
ATOM 679 N N . TYR A 1 89 ? 9.459 -10.730 -4.063 1.00 93.19 89 TYR A N 1
ATOM 680 C CA . TYR A 1 89 ? 9.102 -10.699 -5.481 1.00 93.19 89 TYR A CA 1
ATOM 681 C C . TYR A 1 89 ? 10.193 -10.040 -6.339 1.00 93.19 89 TYR A C 1
ATOM 683 O O . TYR A 1 89 ? 10.644 -10.623 -7.326 1.00 93.19 89 TYR A O 1
ATOM 691 N N . HIS A 1 90 ? 10.666 -8.855 -5.961 1.00 92.31 90 HIS A N 1
ATOM 692 C CA . HIS A 1 90 ? 11.701 -8.144 -6.717 1.00 92.31 90 HIS A CA 1
ATOM 693 C C . HIS A 1 90 ? 13.045 -8.874 -6.718 1.00 92.31 90 HIS A C 1
ATOM 695 O O . HIS A 1 90 ? 13.722 -8.896 -7.743 1.00 92.31 90 HIS A O 1
ATOM 701 N N . THR A 1 91 ? 13.420 -9.517 -5.612 1.00 91.75 91 THR A N 1
ATOM 702 C CA . THR A 1 91 ? 14.649 -10.314 -5.531 1.00 91.75 91 THR A CA 1
ATOM 703 C C . THR A 1 91 ? 14.564 -11.556 -6.418 1.00 91.75 91 THR A C 1
ATOM 705 O O . THR A 1 91 ? 15.490 -11.853 -7.169 1.00 91.75 91 THR A O 1
ATOM 708 N N . THR A 1 92 ? 13.441 -12.278 -6.378 1.00 92.31 92 THR A N 1
ATOM 709 C CA . THR A 1 92 ? 13.253 -13.509 -7.172 1.00 92.31 92 THR A CA 1
ATOM 710 C C . THR A 1 92 ? 13.102 -13.249 -8.672 1.00 92.31 92 THR A C 1
ATOM 712 O O . THR A 1 92 ? 13.407 -14.128 -9.474 1.00 92.31 92 THR A O 1
ATOM 715 N N . THR A 1 93 ? 12.684 -12.043 -9.061 1.00 91.81 93 THR A N 1
ATOM 716 C CA . THR A 1 93 ? 12.597 -11.597 -10.465 1.00 91.81 93 THR A CA 1
ATOM 717 C C . THR A 1 93 ? 13.852 -10.871 -10.958 1.00 91.81 93 THR A C 1
ATOM 719 O O . THR A 1 93 ? 13.911 -10.484 -12.122 1.00 91.81 93 THR A O 1
ATOM 722 N N . GLY A 1 94 ? 14.865 -10.699 -10.101 1.00 87.88 94 GLY A N 1
ATOM 723 C CA . GLY A 1 94 ? 16.130 -10.048 -10.453 1.00 87.88 94 GLY A CA 1
ATOM 724 C C . GLY A 1 94 ? 16.051 -8.525 -10.593 1.00 87.88 94 GLY A C 1
ATOM 725 O O . GLY A 1 94 ? 16.993 -7.919 -11.096 1.00 87.88 94 GLY A O 1
ATOM 726 N N . VAL A 1 95 ? 14.954 -7.902 -10.148 1.00 87.94 95 VAL A N 1
ATOM 727 C CA . VAL A 1 95 ? 14.775 -6.440 -10.153 1.00 87.94 95 VAL A CA 1
ATOM 728 C C . VA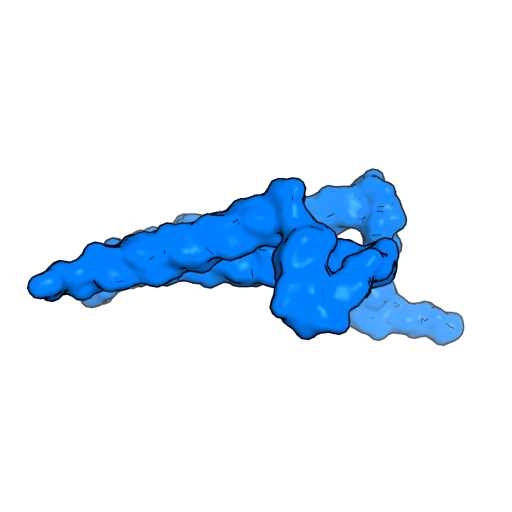L A 1 95 ? 15.669 -5.775 -9.106 1.00 87.94 95 VAL A C 1
ATOM 730 O O . VAL A 1 95 ? 16.186 -4.686 -9.343 1.00 87.94 95 VAL A O 1
ATOM 733 N N . ILE A 1 96 ? 15.879 -6.435 -7.962 1.00 85.44 96 ILE A N 1
ATOM 734 C CA . ILE A 1 96 ? 16.829 -6.001 -6.927 1.00 85.44 96 ILE A CA 1
ATOM 735 C C . ILE A 1 96 ? 17.781 -7.144 -6.540 1.00 85.44 96 ILE A C 1
ATOM 737 O O . ILE A 1 96 ? 17.381 -8.310 -6.601 1.00 85.44 96 ILE A O 1
ATOM 741 N N . PRO A 1 97 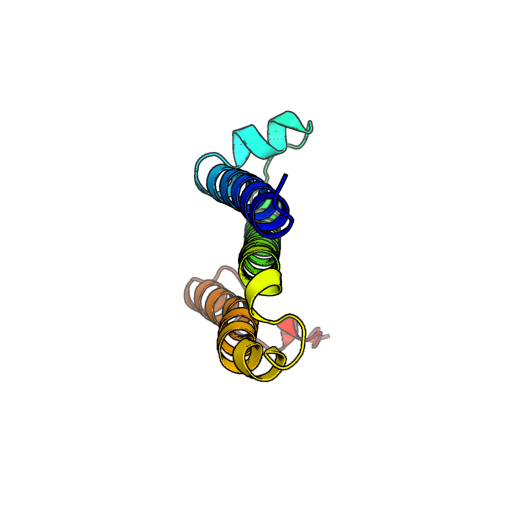? 19.036 -6.852 -6.140 1.00 82.56 97 PRO A N 1
ATOM 742 C CA . PRO A 1 97 ? 20.021 -7.882 -5.818 1.00 82.56 97 PRO A CA 1
ATOM 743 C C . PRO A 1 97 ? 19.602 -8.763 -4.638 1.00 82.56 97 PRO A C 1
ATOM 745 O O . PRO A 1 97 ? 19.130 -8.264 -3.621 1.00 82.56 97 PRO A O 1
ATOM 748 N N . ALA A 1 98 ? 19.873 -10.067 -4.733 1.00 79.88 98 ALA A N 1
ATOM 749 C CA . ALA A 1 98 ? 19.728 -11.026 -3.635 1.00 79.88 98 ALA A CA 1
ATOM 750 C C . ALA A 1 98 ? 20.927 -10.974 -2.666 1.00 79.88 98 ALA A C 1
ATOM 752 O O . ALA A 1 98 ? 21.573 -11.989 -2.409 1.00 79.88 98 ALA A O 1
ATOM 753 N N . SER A 1 99 ? 21.292 -9.783 -2.189 1.00 77.38 99 SER A N 1
ATOM 754 C CA . SER A 1 99 ? 22.464 -9.581 -1.331 1.00 77.38 99 SER A CA 1
ATOM 755 C C . SER A 1 99 ? 22.205 -8.566 -0.218 1.00 77.38 99 SER A C 1
ATOM 757 O O . SER A 1 99 ? 21.262 -7.776 -0.269 1.00 77.38 99 SER A O 1
ATOM 759 N N . ALA A 1 100 ? 23.092 -8.548 0.783 1.00 68.56 100 ALA A N 1
ATOM 760 C CA . ALA A 1 100 ? 23.068 -7.577 1.880 1.00 68.56 100 ALA A CA 1
ATOM 761 C C . ALA A 1 100 ? 23.263 -6.115 1.423 1.00 68.56 100 ALA A C 1
ATOM 763 O O . ALA A 1 100 ? 23.065 -5.194 2.217 1.00 68.56 100 ALA A O 1
ATOM 764 N N . ALA A 1 101 ? 23.548 -5.880 0.134 1.00 66.25 101 ALA A N 1
ATOM 765 C CA . ALA A 1 101 ? 23.569 -4.547 -0.465 1.00 66.25 101 ALA A CA 1
ATOM 766 C C . ALA A 1 101 ? 22.253 -3.781 -0.237 1.00 66.25 101 ALA A C 1
ATOM 768 O O . ALA A 1 101 ? 22.264 -2.561 -0.103 1.00 66.25 101 ALA A O 1
ATOM 769 N N . GLN A 1 102 ? 21.125 -4.490 -0.108 1.00 62.81 102 GLN A N 1
ATOM 770 C CA . GLN A 1 102 ? 19.827 -3.890 0.220 1.00 62.81 102 GLN A CA 1
ATOM 771 C C . GLN A 1 102 ? 19.758 -3.279 1.632 1.00 62.81 102 GLN A C 1
ATOM 773 O O . GLN A 1 102 ? 18.899 -2.442 1.896 1.00 62.81 102 GLN A O 1
ATOM 778 N N . ILE A 1 103 ? 20.645 -3.701 2.539 1.00 66.81 103 ILE A N 1
ATOM 779 C CA . ILE A 1 103 ? 20.683 -3.305 3.957 1.00 66.81 103 ILE A CA 1
ATOM 780 C C . ILE A 1 103 ? 21.875 -2.370 4.242 1.00 66.81 103 ILE A C 1
ATOM 782 O O . ILE A 1 103 ? 22.217 -2.118 5.395 1.00 66.81 103 ILE A O 1
ATOM 786 N N . GLY A 1 104 ? 22.505 -1.829 3.194 1.00 57.56 104 GLY A N 1
ATOM 787 C CA . GLY A 1 104 ? 23.610 -0.875 3.314 1.00 57.56 104 GLY A CA 1
ATOM 788 C C . GLY A 1 104 ? 25.003 -1.502 3.364 1.00 57.56 104 GLY A C 1
ATOM 789 O O . GLY A 1 104 ? 25.972 -0.777 3.580 1.00 57.56 104 GLY A O 1
ATOM 790 N N . GLU A 1 105 ? 25.145 -2.809 3.125 1.00 54.59 105 GLU A N 1
ATOM 791 C CA . GLU A 1 105 ? 26.464 -3.414 2.924 1.00 54.59 105 GLU A CA 1
ATOM 792 C C . GLU A 1 105 ? 26.920 -3.167 1.476 1.00 54.59 105 GLU A C 1
ATOM 794 O O . GLU A 1 105 ? 26.805 -4.010 0.586 1.00 54.59 105 GLU A O 1
ATOM 799 N N . SER A 1 106 ? 27.390 -1.949 1.208 1.00 51.44 106 SER A N 1
ATOM 800 C CA . SER A 1 106 ? 28.192 -1.671 0.019 1.00 51.44 106 SER A CA 1
ATOM 801 C C . SER A 1 106 ? 29.494 -2.462 0.136 1.00 51.44 106 SER A C 1
ATOM 803 O O . SER A 1 106 ? 30.350 -2.124 0.954 1.00 51.44 106 SER A O 1
ATOM 805 N N . VAL A 1 107 ? 29.626 -3.529 -0.654 1.00 48.81 107 VAL A N 1
ATOM 806 C CA . VAL A 1 107 ? 30.900 -4.228 -0.845 1.00 48.81 107 VAL A CA 1
ATOM 807 C C . VAL A 1 107 ? 31.850 -3.225 -1.500 1.00 48.81 107 VAL A C 1
ATOM 809 O O . VAL A 1 107 ? 31.602 -2.791 -2.625 1.00 48.81 107 VAL A O 1
ATOM 812 N N . VAL A 1 108 ? 32.852 -2.793 -0.731 1.00 40.22 108 VAL A N 1
ATOM 813 C CA . VAL A 1 108 ? 33.981 -1.957 -1.172 1.00 40.22 108 VAL A CA 1
ATOM 814 C C . VAL A 1 108 ? 34.735 -2.642 -2.305 1.00 40.22 108 VAL A C 1
ATOM 816 O O . VAL A 1 108 ? 34.938 -3.874 -2.204 1.00 40.22 108 VAL A O 1
#

Sequence (108 aa):
MNLKLVFRIFAGFGAFFALMTVIAPDAMVESYGVTLTDDSKLFLQFATLAQLMMVVIIWQIPEWLGENLAKAGTTMMVVALMPVAMNIYHTTTGVIPASAAQIGESVV

Solvent-accessible surface area (backbone atoms only — not comparable to full-atom values): 6166 Å² total; per-residue (Å²): 137,60,70,64,55,54,36,44,52,52,21,49,53,43,46,50,53,40,49,41,49,69,77,39,41,57,65,55,39,44,76,73,77,36,82,80,43,81,79,50,49,59,54,50,52,53,52,38,49,54,44,48,47,48,22,56,48,46,51,44,48,72,70,24,58,78,93,32,45,76,70,41,53,67,57,52,52,54,51,66,44,48,62,55,53,51,49,53,51,33,34,77,69,65,77,39,77,90,50,63,54,82,77,71,50,73,84,126

Radius of gyration: 17.16 Å; Cα contacts (8 Å, |Δi|>4): 64; chains: 1; bounding box: 56×30×41 Å